Protein AF-A0A960GYD4-F1 (afdb_monomer)

Radius of gyration: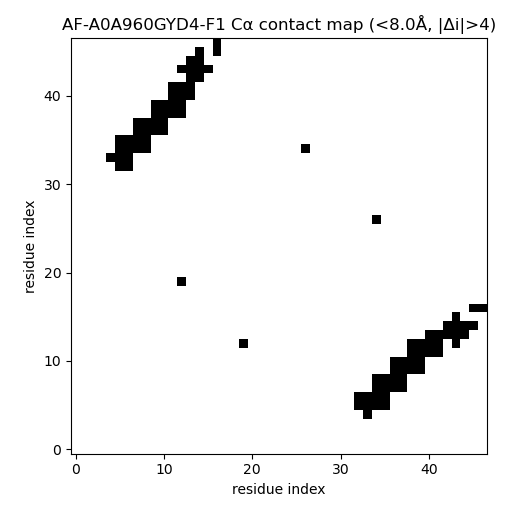 12.81 Å; Cα contacts (8 Å, |Δi|>4): 48; chains: 1; bounding box: 22×26×34 Å

pLDDT: mean 91.33, std 10.93, range [51.34, 97.94]

Sequence (47 aa):
MSDERPLPVVTVTYSPGSHLDRFLSSLTVATDRPVTVVIADNGSTDG

Mean predicted aligned error: 4.45 Å

Secondary structure (DSSP, 8-state):
----SPEEEEEEESS-THHHHHHHHHHHHH-SS-EEEEEEES-----

Nearest PDB structures (foldseek):
  7scr-assembly2_C  TM=5.303E-01  e=1.418E+00  Trypanosoma brucei brucei
  8hdj-assembly1_B  TM=5.737E-01  e=3.466E+00  Acetivibrio thermocellus DSM 1313
  6j0y-assembly1_A  TM=4.986E-01  e=9.075E+00  S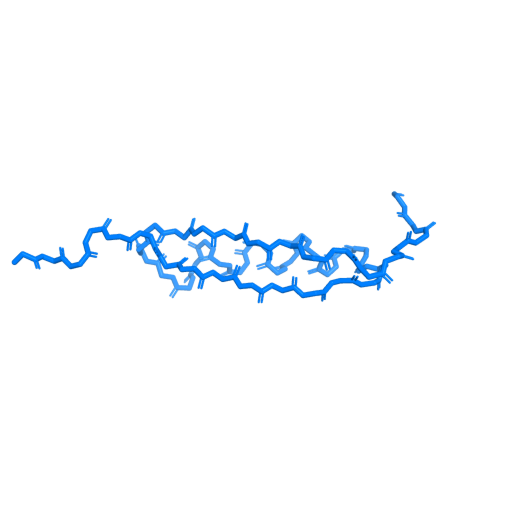accharomyces cerevisiae S288C

Foldseek 3Di:
DPPLDAAEAEDEDAQCPCVVVVVVVVVVVPDPGHHDYHYHYPDHPHD

Solvent-accessible surface area (backbone atoms only — not comparable to full-atom values): 3111 Å² total; per-residue (Å²): 133,77,83,84,66,56,47,79,42,80,47,76,41,61,57,54,69,73,53,52,58,55,51,59,60,49,53,73,76,70,49,94,65,57,70,44,78,47,78,44,73,72,72,48,86,70,133

Structure (mmCIF, N/CA/C/O backbone):
data_AF-A0A960GYD4-F1
#
_entry.id   AF-A0A960GYD4-F1
#
loop_
_atom_site.group_PDB
_atom_site.id
_atom_site.type_symbol
_atom_site.label_atom_id
_atom_site.label_alt_id
_atom_site.label_comp_id
_atom_site.label_asym_id
_atom_site.label_entity_id
_atom_site.label_seq_id
_atom_site.pdbx_PDB_ins_code
_atom_site.Cartn_x
_atom_site.Cartn_y
_atom_site.Cartn_z
_atom_site.occupancy
_atom_site.B_iso_or_equiv
_atom_site.auth_seq_id
_atom_site.auth_comp_id
_atom_site.auth_asym_id
_atom_site.auth_atom_id
_atom_site.pdbx_PDB_model_num
ATOM 1 N N . MET A 1 1 ? -11.147 13.960 23.897 1.00 51.34 1 MET A N 1
ATOM 2 C CA . MET A 1 1 ? -11.374 13.978 22.439 1.00 51.34 1 MET A CA 1
ATOM 3 C C . MET A 1 1 ? -10.199 13.260 21.824 1.00 51.34 1 MET A C 1
ATOM 5 O O . MET A 1 1 ? -9.138 13.852 21.681 1.00 51.34 1 MET A O 1
ATOM 9 N N . SER A 1 2 ? -10.340 11.948 21.664 1.00 58.00 2 SER A N 1
ATOM 10 C CA . SER A 1 2 ? -9.287 11.092 21.122 1.00 58.00 2 SER A CA 1
ATOM 11 C C . SER A 1 2 ? -8.950 11.561 19.708 1.00 58.00 2 SER A C 1
ATOM 13 O O . SER A 1 2 ? -9.847 11.995 18.991 1.00 58.00 2 SER A O 1
ATOM 15 N N . ASP A 1 3 ? -7.672 11.545 19.332 1.00 66.31 3 ASP A N 1
ATOM 16 C CA . ASP A 1 3 ? -7.237 11.895 17.977 1.00 66.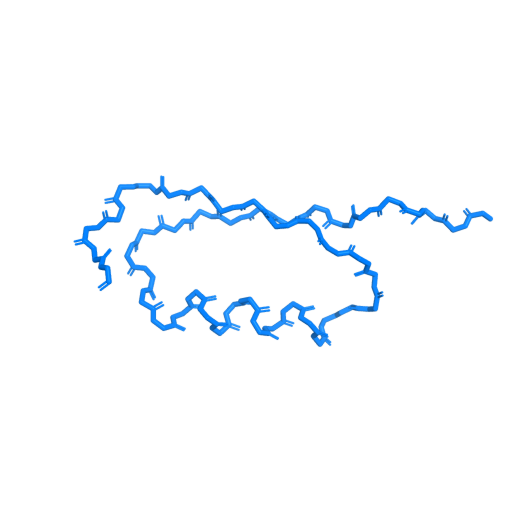31 3 ASP A CA 1
ATOM 17 C C . ASP A 1 3 ? -7.876 10.893 16.995 1.00 66.31 3 ASP A C 1
ATOM 19 O O . ASP A 1 3 ? -7.431 9.755 16.861 1.00 66.31 3 ASP A O 1
ATOM 23 N N . GLU A 1 4 ? -9.001 11.302 16.404 1.00 74.12 4 GLU A N 1
ATOM 24 C CA . GLU A 1 4 ? -9.883 10.498 15.543 1.00 74.12 4 GLU A CA 1
ATOM 25 C C . GLU A 1 4 ? -9.306 10.318 14.134 1.00 74.12 4 GLU A C 1
ATOM 27 O O . GLU A 1 4 ? -9.910 9.687 13.267 1.00 74.12 4 GLU A O 1
ATOM 32 N N 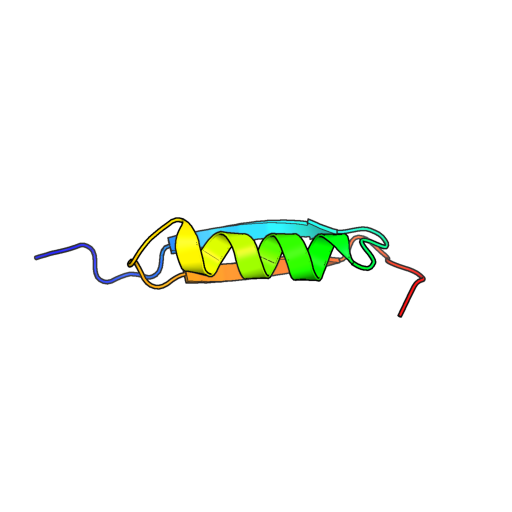. ARG A 1 5 ? -8.122 10.886 13.879 1.00 87.81 5 ARG A N 1
ATOM 33 C CA . ARG A 1 5 ? -7.489 10.789 12.572 1.00 87.81 5 ARG A CA 1
ATOM 34 C C . ARG A 1 5 ? -6.772 9.445 12.438 1.00 87.81 5 ARG A C 1
ATOM 36 O O . ARG A 1 5 ? -6.041 9.042 13.355 1.00 87.81 5 ARG A O 1
ATOM 43 N N . PRO A 1 6 ? -6.939 8.768 11.287 1.00 93.75 6 PRO A N 1
ATOM 44 C CA . PRO A 1 6 ? -6.204 7.552 10.991 1.00 93.75 6 PRO A CA 1
ATOM 45 C C . PRO A 1 6 ? -4.692 7.748 11.118 1.00 93.75 6 PRO A C 1
ATOM 47 O O . PRO A 1 6 ? -4.153 8.792 10.749 1.00 93.75 6 PRO A O 1
ATOM 50 N N . LEU A 1 7 ? -4.010 6.721 11.615 1.00 95.38 7 LEU A N 1
ATOM 51 C CA . LEU A 1 7 ? -2.559 6.639 11.651 1.00 95.38 7 LEU A CA 1
ATOM 52 C C . LEU A 1 7 ? -2.006 6.477 10.230 1.00 95.38 7 LEU A C 1
ATOM 54 O O . LEU A 1 7 ? -2.272 5.450 9.601 1.00 95.38 7 LEU A O 1
ATOM 58 N N . PRO A 1 8 ? -1.227 7.439 9.711 1.00 97.12 8 PRO A N 1
ATOM 59 C CA . PRO A 1 8 ? -0.577 7.266 8.424 1.00 97.12 8 PRO A CA 1
ATOM 60 C C . PRO A 1 8 ? 0.590 6.279 8.550 1.00 97.12 8 PRO A C 1
ATOM 62 O O . PRO A 1 8 ? 1.449 6.427 9.420 1.00 97.12 8 PRO A O 1
ATOM 65 N N . VAL A 1 9 ? 0.642 5.299 7.652 1.00 97.88 9 VAL A N 1
ATOM 66 C CA . VAL A 1 9 ? 1.758 4.358 7.501 1.00 97.88 9 VAL A CA 1
ATOM 67 C C . VAL A 1 9 ? 2.238 4.440 6.060 1.00 97.88 9 VAL A C 1
ATOM 69 O O . VAL A 1 9 ? 1.463 4.215 5.136 1.00 97.88 9 VAL A O 1
ATOM 72 N N . VAL A 1 10 ? 3.509 4.771 5.855 1.00 97.94 10 VAL A N 1
ATOM 73 C CA . VAL A 1 10 ? 4.100 4.864 4.516 1.00 97.94 10 VAL A CA 1
ATOM 74 C C . VAL A 1 10 ? 5.160 3.785 4.378 1.00 97.94 10 VAL A C 1
ATOM 76 O O . VAL A 1 10 ? 6.030 3.663 5.237 1.00 97.94 10 VAL A O 1
ATOM 79 N N . THR A 1 11 ? 5.091 3.015 3.297 1.00 97.00 11 THR A N 1
ATOM 80 C CA . THR A 1 11 ? 6.118 2.038 2.932 1.00 97.00 11 THR A CA 1
ATOM 81 C C . THR A 1 11 ? 6.497 2.203 1.467 1.00 97.00 11 THR A C 1
ATOM 83 O O . THR A 1 11 ? 5.668 2.597 0.646 1.00 97.00 11 THR A O 1
ATOM 86 N N . VAL A 1 12 ? 7.754 1.916 1.144 1.00 97.12 12 VAL A N 1
ATOM 87 C CA . VAL A 1 12 ? 8.256 1.882 -0.231 1.00 97.12 12 VAL A CA 1
ATOM 88 C C . VAL A 1 12 ? 8.552 0.429 -0.573 1.00 97.12 12 VAL A C 1
ATOM 90 O O . VAL A 1 12 ? 9.196 -0.263 0.216 1.00 97.12 12 VAL A O 1
ATOM 93 N N . THR A 1 13 ? 8.096 -0.041 -1.729 1.00 95.56 13 THR A N 1
ATOM 94 C CA . THR A 1 13 ? 8.282 -1.433 -2.155 1.00 95.56 13 THR A CA 1
ATOM 95 C C . THR A 1 13 ? 9.009 -1.520 -3.487 1.00 95.56 13 THR A C 1
ATOM 97 O O . THR A 1 13 ? 8.830 -0.673 -4.354 1.00 95.56 13 THR A O 1
ATOM 100 N N . TYR A 1 14 ? 9.816 -2.567 -3.652 1.00 96.00 14 TYR A N 1
ATOM 101 C CA . TYR A 1 14 ? 10.358 -2.998 -4.937 1.00 96.00 14 TYR A CA 1
ATOM 102 C C . TYR A 1 14 ? 10.313 -4.516 -4.971 1.00 96.00 14 TYR A C 1
ATOM 104 O O . TYR A 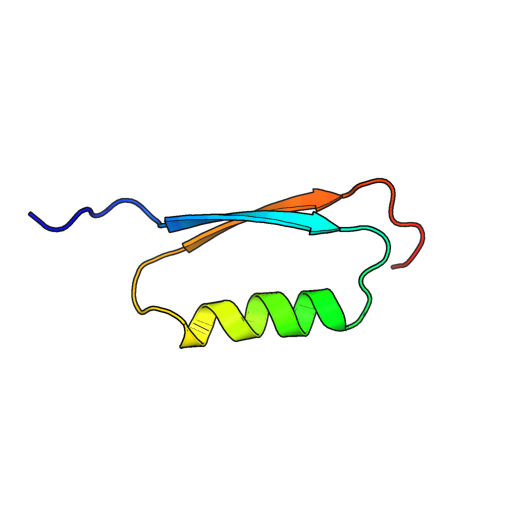1 14 ? 11.046 -5.175 -4.236 1.00 96.00 14 TYR A O 1
ATOM 112 N N . SER A 1 15 ? 9.411 -5.051 -5.769 1.00 93.44 15 SER A N 1
ATOM 113 C CA . SER A 1 15 ? 9.142 -6.471 -5.895 1.00 93.44 15 SER A CA 1
ATOM 114 C C . SER A 1 15 ? 9.063 -7.253 -4.582 1.00 93.44 15 SER A C 1
ATOM 116 O O . SER A 1 15 ? 9.877 -8.142 -4.317 1.00 93.44 15 SER A O 1
ATOM 118 N N . PRO A 1 16 ? 8.111 -6.887 -3.697 1.00 89.44 16 PRO A N 1
ATOM 119 C CA . PRO A 1 16 ? 8.066 -7.406 -2.335 1.00 89.44 16 PRO A CA 1
ATOM 120 C C . PRO A 1 16 ? 7.566 -8.858 -2.254 1.00 89.44 16 PRO A C 1
ATOM 122 O O . PRO A 1 16 ? 7.761 -9.510 -1.220 1.00 89.44 16 PRO A O 1
ATOM 125 N N . GLY A 1 17 ? 6.903 -9.371 -3.298 1.00 90.88 17 GLY A N 1
ATOM 126 C CA . GLY A 1 17 ? 6.212 -10.658 -3.263 1.00 90.88 17 GLY A CA 1
ATOM 127 C C . GLY A 1 17 ? 5.333 -10.821 -2.012 1.00 90.88 17 GLY A C 1
ATOM 128 O O . GLY A 1 17 ? 4.625 -9.905 -1.590 1.00 90.88 17 GLY A O 1
ATOM 129 N N . SER A 1 18 ? 5.433 -11.979 -1.351 1.00 93.56 18 SER A N 1
ATOM 130 C CA . SER A 1 18 ? 4.656 -12.313 -0.143 1.00 93.56 18 SER A CA 1
ATOM 131 C C . SER A 1 18 ? 4.960 -11.445 1.086 1.00 93.56 18 SER A C 1
ATOM 133 O O . SER A 1 18 ? 4.203 -11.464 2.059 1.00 93.56 18 SER A O 1
ATOM 135 N N . HIS A 1 19 ? 6.038 -10.656 1.073 1.00 94.56 19 HIS A N 1
ATOM 136 C CA . HIS A 1 19 ? 6.361 -9.771 2.192 1.00 94.56 19 HIS A CA 1
ATOM 137 C C . HIS A 1 19 ? 5.366 -8.617 2.318 1.00 94.56 19 HIS A C 1
ATOM 139 O O . HIS A 1 19 ? 5.110 -8.181 3.440 1.00 94.56 19 HIS A O 1
ATOM 145 N N . LEU A 1 20 ? 4.781 -8.146 1.207 1.00 95.19 20 LEU A N 1
ATOM 146 C CA . LEU A 1 20 ? 3.775 -7.083 1.255 1.00 95.19 20 LEU A CA 1
ATOM 147 C C . LEU A 1 20 ? 2.506 -7.555 1.973 1.00 95.19 20 LEU A C 1
ATOM 149 O O . LEU A 1 20 ? 2.000 -6.852 2.843 1.00 95.19 20 LEU A O 1
ATOM 153 N N . ASP A 1 21 ? 2.044 -8.769 1.679 1.00 95.00 21 ASP A N 1
ATOM 154 C CA . ASP A 1 21 ? 0.886 -9.370 2.351 1.00 95.00 21 ASP A CA 1
ATOM 155 C C . ASP A 1 21 ? 1.129 -9.538 3.859 1.00 95.00 21 ASP A C 1
ATOM 157 O O . ASP A 1 21 ? 0.320 -9.118 4.694 1.00 95.00 21 ASP A O 1
ATOM 161 N N . ARG A 1 22 ? 2.310 -10.053 4.226 1.00 97.25 22 ARG A 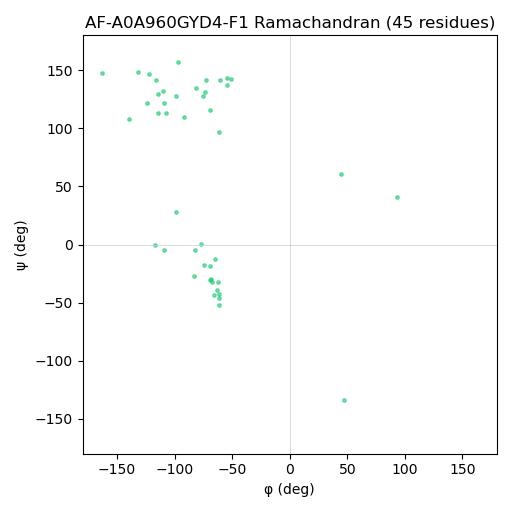N 1
ATOM 162 C CA . ARG A 1 22 ? 2.702 -10.194 5.632 1.00 97.25 22 ARG A CA 1
ATOM 163 C C . ARG A 1 22 ? 2.805 -8.844 6.343 1.00 97.25 22 ARG A C 1
ATOM 165 O O . ARG A 1 22 ? 2.414 -8.740 7.505 1.00 97.25 22 ARG A O 1
ATOM 172 N N . PHE A 1 23 ? 3.319 -7.819 5.665 1.00 97.12 23 PHE A N 1
ATOM 173 C CA . PHE A 1 23 ? 3.368 -6.455 6.187 1.00 97.12 23 PHE A CA 1
ATOM 174 C C . PHE A 1 23 ? 1.958 -5.924 6.465 1.00 97.12 23 PHE A C 1
ATOM 176 O O . PHE A 1 23 ? 1.685 -5.513 7.592 1.00 97.12 23 PHE A O 1
ATOM 183 N N . LEU A 1 24 ? 1.046 -5.997 5.494 1.00 96.50 24 LEU A N 1
ATOM 184 C CA . LEU A 1 24 ? -0.330 -5.518 5.655 1.00 96.50 24 LEU A CA 1
ATOM 185 C C . LEU A 1 24 ? -1.070 -6.270 6.770 1.00 96.50 24 LEU A C 1
ATOM 187 O O . LEU A 1 24 ? -1.703 -5.640 7.616 1.00 96.50 24 LEU A O 1
ATOM 191 N N . SER A 1 25 ? -0.902 -7.592 6.842 1.00 97.12 25 SER A N 1
ATOM 192 C CA . SER A 1 25 ? -1.466 -8.427 7.911 1.00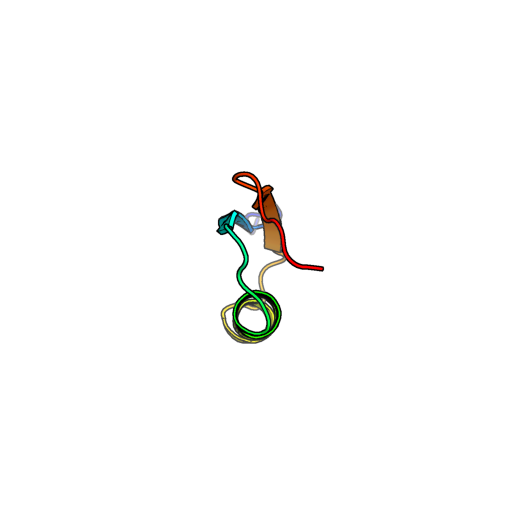 97.12 25 SER A CA 1
ATOM 193 C C . SER A 1 25 ? -0.925 -8.068 9.297 1.00 97.12 25 SER A C 1
ATOM 195 O O . SER A 1 25 ? -1.631 -8.171 10.294 1.00 97.12 25 SER A O 1
ATOM 197 N N . SER A 1 26 ? 0.329 -7.619 9.395 1.00 97.81 26 SER A N 1
ATOM 198 C CA . SER A 1 26 ? 0.895 -7.217 10.686 1.00 97.81 26 SER A CA 1
ATOM 199 C C . SER A 1 26 ? 0.257 -5.940 11.246 1.00 97.81 26 SER A C 1
ATOM 201 O O . SER A 1 26 ? 0.152 -5.795 12.463 1.00 97.81 26 SER A O 1
ATOM 203 N N . LEU A 1 27 ? -0.219 -5.036 10.380 1.00 97.31 27 LEU A N 1
ATOM 204 C CA . LEU A 1 27 ? -0.827 -3.774 10.808 1.00 97.31 27 LEU A CA 1
ATOM 205 C C . LEU A 1 27 ? -2.159 -3.994 11.532 1.00 97.31 27 LEU A C 1
ATOM 207 O O . LEU A 1 27 ? -2.458 -3.262 12.472 1.00 97.31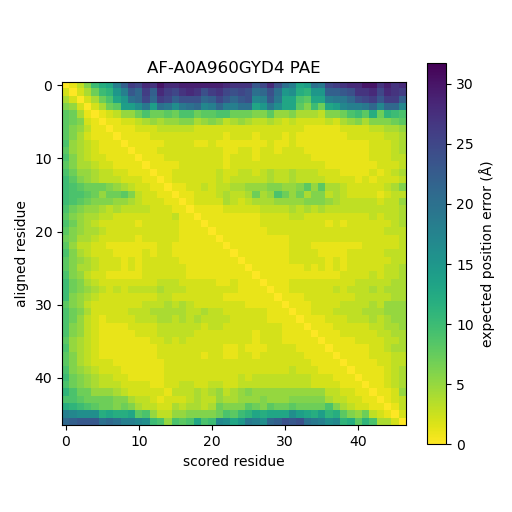 27 LEU A O 1
ATOM 211 N N . THR A 1 28 ? -2.925 -5.025 11.158 1.00 94.81 28 THR A N 1
ATOM 212 C CA . THR A 1 28 ? -4.247 -5.301 11.747 1.00 94.81 28 THR A CA 1
ATOM 213 C C . THR A 1 28 ? -4.180 -5.767 13.200 1.00 94.81 28 THR A C 1
ATOM 215 O O . THR A 1 28 ? -5.186 -5.722 13.895 1.00 94.81 28 THR A O 1
ATOM 218 N N . VAL A 1 29 ? -3.016 -6.241 13.657 1.00 96.69 29 VAL A N 1
ATOM 219 C CA . VAL A 1 29 ? -2.791 -6.692 15.043 1.00 96.69 29 VAL A CA 1
ATOM 220 C C . VAL A 1 29 ? -1.883 -5.750 15.838 1.00 96.69 29 VAL A C 1
ATOM 222 O O . VAL A 1 29 ? -1.663 -5.966 17.026 1.00 96.69 29 VAL A O 1
ATOM 225 N N . ALA A 1 30 ? -1.337 -4.713 15.198 1.00 97.06 30 ALA A N 1
ATOM 226 C CA . ALA A 1 30 ? -0.408 -3.778 15.827 1.00 97.06 30 ALA A CA 1
ATOM 227 C C . ALA A 1 30 ? -1.116 -2.665 16.616 1.00 97.06 30 ALA A C 1
ATOM 229 O O . ALA A 1 30 ? -0.533 -2.095 17.540 1.00 97.06 30 ALA A O 1
ATOM 230 N N . THR A 1 31 ? -2.348 -2.311 16.241 1.00 94.75 31 THR A N 1
ATOM 231 C CA . THR A 1 31 ? -3.109 -1.229 16.872 1.00 94.75 31 THR A CA 1
ATOM 232 C C . THR A 1 31 ? -4.598 -1.315 16.538 1.00 94.75 31 THR A C 1
ATOM 234 O O . THR A 1 31 ? -4.960 -1.688 15.428 1.00 94.75 31 THR A O 1
ATOM 237 N N . ASP A 1 32 ? -5.451 -0.888 17.472 1.00 93.12 32 ASP A N 1
ATOM 238 C CA . ASP A 1 32 ? -6.896 -0.724 17.243 1.00 93.12 32 ASP A CA 1
ATOM 239 C C . ASP A 1 32 ? -7.250 0.615 16.570 1.00 93.12 32 ASP A C 1
ATOM 241 O O . ASP A 1 32 ? -8.412 0.895 16.269 1.00 93.12 32 ASP A O 1
ATOM 245 N N . ARG A 1 33 ? -6.264 1.496 16.359 1.00 93.75 33 ARG A N 1
ATOM 246 C CA . ARG A 1 33 ? -6.491 2.770 15.673 1.00 93.75 33 ARG A CA 1
ATOM 247 C C . ARG A 1 33 ? -6.699 2.524 14.175 1.00 93.75 33 ARG A C 1
ATOM 249 O O . ARG A 1 33 ? -5.960 1.731 13.595 1.00 93.75 33 ARG A O 1
ATOM 256 N N . PRO A 1 34 ? -7.612 3.255 13.511 1.00 93.75 34 PRO A N 1
ATOM 257 C CA . PRO A 1 34 ? -7.694 3.236 12.056 1.00 93.75 34 PRO A CA 1
ATOM 258 C C . PRO A 1 34 ? -6.337 3.589 11.442 1.00 93.75 34 PRO A C 1
ATOM 260 O O . PRO A 1 34 ? -5.681 4.522 11.907 1.00 93.75 34 PRO A O 1
ATOM 263 N N . VAL A 1 35 ? -5.923 2.872 10.398 1.00 96.00 35 VAL A N 1
ATOM 264 C CA . VAL A 1 35 ? -4.674 3.129 9.668 1.00 96.00 35 VAL A CA 1
ATOM 265 C C . VAL A 1 35 ? -4.973 3.529 8.226 1.00 96.00 35 VAL A C 1
ATOM 267 O O . VAL A 1 35 ? -5.861 2.966 7.590 1.00 96.00 35 VAL 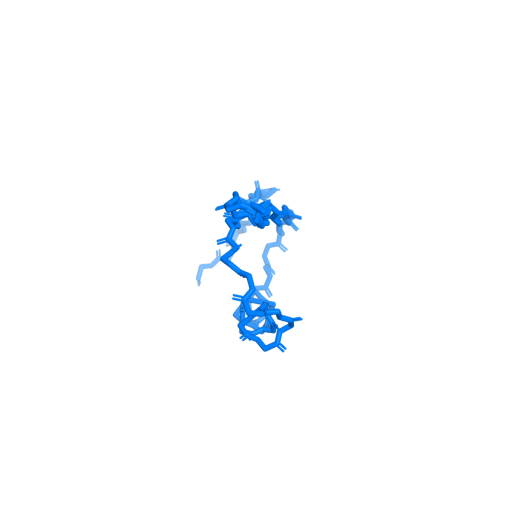A O 1
ATOM 270 N N . THR A 1 36 ? -4.203 4.478 7.699 1.00 97.00 36 THR A N 1
ATOM 271 C CA . THR A 1 36 ? -4.178 4.818 6.272 1.00 97.00 36 THR A CA 1
ATOM 272 C C . THR A 1 36 ? -2.805 4.460 5.733 1.00 97.00 36 THR A C 1
ATOM 274 O O . THR A 1 36 ? -1.809 5.070 6.122 1.00 97.00 36 THR A O 1
ATOM 277 N N . VAL A 1 37 ? -2.746 3.470 4.843 1.00 97.69 37 VAL A N 1
ATOM 278 C CA . VAL A 1 37 ? -1.482 2.974 4.290 1.00 97.69 37 VAL A CA 1
ATOM 279 C C . VAL A 1 37 ? -1.234 3.590 2.917 1.00 97.69 37 VAL A C 1
ATOM 281 O O . VAL A 1 37 ? -2.086 3.515 2.035 1.00 97.69 37 VAL A O 1
ATOM 284 N N . VAL A 1 38 ? -0.052 4.172 2.732 1.00 97.81 38 VAL A N 1
ATOM 285 C CA . VAL A 1 38 ? 0.463 4.603 1.430 1.00 97.81 38 VAL A CA 1
ATOM 286 C C . VAL A 1 38 ? 1.603 3.670 1.044 1.00 97.81 38 VAL A C 1
ATOM 288 O O . VAL A 1 38 ? 2.592 3.556 1.769 1.00 97.81 38 VAL A O 1
ATOM 291 N N . ILE A 1 39 ? 1.461 3.012 -0.104 1.00 97.12 39 ILE A N 1
ATOM 292 C CA . ILE A 1 39 ? 2.494 2.153 -0.684 1.00 97.12 39 ILE A CA 1
ATOM 293 C C . ILE A 1 39 ? 3.065 2.890 -1.890 1.00 97.12 39 ILE A C 1
ATOM 295 O O . ILE A 1 39 ? 2.363 3.118 -2.873 1.00 97.12 39 ILE A O 1
ATOM 299 N N . ALA A 1 40 ? 4.329 3.286 -1.795 1.00 97.06 40 ALA A N 1
ATOM 300 C CA . ALA A 1 40 ? 5.066 3.837 -2.917 1.00 97.06 40 ALA A CA 1
ATOM 301 C C . ALA A 1 40 ? 5.805 2.702 -3.629 1.00 97.06 40 ALA A C 1
ATOM 303 O O . ALA A 1 40 ? 6.762 2.142 -3.095 1.00 97.06 40 ALA A O 1
ATOM 304 N N . ASP A 1 41 ? 5.361 2.361 -4.833 1.00 95.31 41 ASP A N 1
ATOM 305 C CA . ASP A 1 41 ? 6.094 1.427 -5.676 1.00 95.31 41 ASP A CA 1
ATOM 306 C C . ASP A 1 41 ? 7.326 2.106 -6.291 1.00 95.31 41 ASP A C 1
ATOM 308 O O . ASP A 1 41 ? 7.223 3.170 -6.901 1.00 95.31 41 ASP A O 1
ATOM 312 N N . ASN A 1 42 ? 8.495 1.489 -6.132 1.00 95.56 42 ASN A N 1
ATOM 313 C CA . ASN A 1 42 ? 9.772 1.989 -6.637 1.00 95.56 42 ASN A CA 1
ATOM 314 C C . ASN A 1 42 ? 10.176 1.322 -7.965 1.00 95.56 42 ASN A C 1
ATOM 316 O O . ASN A 1 42 ? 11.363 1.186 -8.259 1.00 95.56 42 ASN A O 1
ATOM 320 N N . GLY A 1 43 ? 9.197 0.885 -8.762 1.00 95.31 43 GLY A N 1
ATOM 321 C CA . GLY A 1 43 ? 9.419 0.228 -10.049 1.00 95.31 43 GLY A CA 1
ATOM 322 C C . GLY A 1 43 ? 9.474 -1.292 -9.955 1.00 95.31 43 GLY A C 1
ATOM 323 O O . GLY A 1 43 ? 10.322 -1.905 -10.608 1.00 95.31 43 GLY A O 1
ATOM 324 N N . SER A 1 44 ? 8.599 -1.891 -9.141 1.00 91.50 44 SER A N 1
ATOM 325 C CA . SER A 1 44 ? 8.446 -3.346 -9.083 1.00 91.50 44 SER A CA 1
ATOM 326 C C . SER A 1 44 ? 8.246 -3.928 -10.487 1.00 91.50 44 SER A C 1
ATOM 328 O O . SER A 1 44 ? 7.607 -3.325 -11.349 1.00 91.50 44 SER A O 1
ATOM 330 N N . THR A 1 45 ? 8.823 -5.103 -10.728 1.00 90.00 45 THR A N 1
ATOM 331 C CA . THR A 1 45 ? 8.712 -5.822 -12.014 1.00 90.00 45 THR A CA 1
ATOM 332 C C . THR A 1 45 ? 8.009 -7.172 -11.883 1.00 90.00 45 THR A C 1
ATOM 334 O O . THR A 1 45 ? 7.826 -7.878 -12.873 1.00 90.00 45 THR A O 1
ATOM 337 N N . ASP A 1 46 ? 7.603 -7.520 -10.667 1.00 75.69 46 ASP A N 1
ATOM 338 C CA . ASP A 1 46 ? 6.795 -8.680 -10.318 1.00 75.69 46 ASP A CA 1
ATOM 339 C C . ASP A 1 46 ? 5.311 -8.288 -10.199 1.00 75.69 46 ASP A C 1
ATOM 341 O O . ASP A 1 46 ? 4.954 -7.124 -10.004 1.00 75.69 46 ASP A O 1
ATOM 345 N N . GLY A 1 47 ? 4.447 -9.287 -10.368 1.00 61.88 47 GLY A N 1
ATOM 346 C CA . GLY A 1 47 ? 2.994 -9.190 -10.270 1.00 61.88 47 GLY A CA 1
ATOM 347 C C . GLY A 1 47 ? 2.428 -10.478 -9.706 1.00 61.88 47 GLY A C 1
ATOM 348 O O . GLY A 1 47 ? 2.917 -11.552 -10.128 1.00 61.88 47 GLY A O 1
#